Protein AF-A0A329R5A2-F1 (afdb_monomer_lite)

Radius of gyration: 13.92 Å; chains: 1; bounding box: 24×34×33 Å

Structure (mmCIF, N/CA/C/O backbone):
data_AF-A0A329R5A2-F1
#
_entry.id   AF-A0A329R5A2-F1
#
loop_
_atom_site.group_PDB
_atom_site.id
_atom_site.type_symbol
_atom_site.label_atom_id
_atom_site.label_alt_id
_atom_site.label_comp_id
_atom_site.label_asym_id
_atom_site.label_entity_id
_atom_site.label_seq_id
_atom_site.pdbx_PDB_ins_code
_atom_site.Cartn_x
_atom_site.Cartn_y
_atom_site.Cartn_z
_atom_site.occupancy
_atom_site.B_iso_or_equiv
_atom_site.auth_seq_id
_atom_site.auth_comp_id
_atom_site.auth_asym_id
_atom_site.auth_atom_id
_atom_site.pdbx_PDB_model_num
ATOM 1 N N . MET A 1 1 ? 0.911 -7.574 -10.948 1.00 67.56 1 MET A N 1
ATOM 2 C CA . MET A 1 1 ? -0.368 -6.836 -10.774 1.00 67.56 1 MET A CA 1
ATOM 3 C C . MET A 1 1 ? -0.062 -5.345 -10.698 1.00 67.56 1 MET A C 1
ATOM 5 O O . MET A 1 1 ? 0.968 -4.999 -10.126 1.00 67.56 1 MET A O 1
ATOM 9 N N . VAL A 1 2 ? -0.884 -4.482 -11.307 1.00 63.06 2 VAL A N 1
ATOM 10 C CA . VAL A 1 2 ? -0.638 -3.025 -11.364 1.00 63.06 2 VAL A CA 1
ATOM 11 C C . VAL A 1 2 ? -1.688 -2.298 -10.534 1.00 63.06 2 VAL A C 1
ATOM 13 O O . VAL A 1 2 ? -2.880 -2.467 -10.782 1.00 63.06 2 VAL A O 1
ATOM 16 N N . TYR A 1 3 ? -1.253 -1.479 -9.581 1.00 68.06 3 TYR A N 1
ATOM 17 C CA . TYR A 1 3 ? -2.126 -0.583 -8.826 1.00 68.06 3 TYR A CA 1
ATOM 18 C C . TYR A 1 3 ? -1.842 0.853 -9.235 1.00 68.06 3 TYR A C 1
ATOM 20 O O . TYR A 1 3 ? -0.700 1.306 -9.168 1.00 68.06 3 TYR A O 1
ATOM 28 N N . VAL A 1 4 ? -2.883 1.571 -9.646 1.00 65.69 4 VAL A N 1
ATOM 29 C CA . VAL A 1 4 ? -2.782 2.983 -10.017 1.00 65.69 4 VAL A CA 1
ATOM 30 C C . VAL A 1 4 ? -3.485 3.802 -8.949 1.00 65.69 4 VAL A C 1
ATOM 32 O O . VAL A 1 4 ? -4.664 3.590 -8.666 1.00 65.69 4 VAL A O 1
ATOM 35 N N . SER A 1 5 ? -2.763 4.735 -8.346 1.00 70.19 5 SER A N 1
ATOM 36 C CA . SER A 1 5 ? -3.306 5.631 -7.329 1.00 70.19 5 SER A CA 1
ATOM 37 C C . SER A 1 5 ? -2.808 7.055 -7.535 1.00 70.19 5 SER A C 1
ATOM 39 O O . SER A 1 5 ? -1.974 7.332 -8.389 1.00 70.19 5 SER A O 1
ATOM 41 N N . ASN A 1 6 ? -3.364 8.000 -6.784 1.00 73.12 6 ASN A N 1
ATOM 42 C CA . ASN A 1 6 ? -2.877 9.379 -6.728 1.00 73.12 6 ASN A CA 1
ATOM 43 C C . ASN A 1 6 ? -2.612 9.759 -5.266 1.00 73.12 6 ASN A C 1
ATOM 45 O O . ASN A 1 6 ? -3.032 10.815 -4.793 1.00 73.12 6 ASN A O 1
ATOM 49 N N . LEU A 1 7 ? -2.019 8.840 -4.507 1.00 75.38 7 LEU A N 1
ATOM 50 C CA . LEU A 1 7 ? -1.816 8.994 -3.073 1.00 75.38 7 LEU A CA 1
ATOM 51 C C . LEU A 1 7 ? -0.635 9.911 -2.781 1.00 75.38 7 LEU A C 1
ATOM 53 O O . LEU A 1 7 ? -0.724 10.642 -1.816 1.00 75.38 7 LEU A O 1
ATOM 57 N N . SER A 1 8 ? 0.373 9.995 -3.650 1.00 71.00 8 SER A N 1
ATOM 58 C CA . SER A 1 8 ? 1.512 10.926 -3.572 1.00 71.00 8 SER A CA 1
ATOM 59 C C . SER A 1 8 ? 1.142 12.399 -3.345 1.00 71.00 8 SER A C 1
ATOM 61 O O . SER A 1 8 ? 1.976 13.192 -2.908 1.00 71.00 8 SER A O 1
ATOM 63 N N . ARG A 1 9 ? -0.091 12.821 -3.661 1.00 79.56 9 ARG A N 1
ATOM 64 C CA . ARG A 1 9 ? -0.529 14.202 -3.427 1.00 79.56 9 ARG A CA 1
ATOM 65 C C . ARG A 1 9 ? -0.778 14.451 -1.934 1.00 79.56 9 ARG A C 1
ATOM 67 O O . ARG A 1 9 ? -1.617 13.766 -1.348 1.00 79.56 9 ARG A O 1
ATOM 74 N N . PRO A 1 10 ? -0.200 15.512 -1.336 1.00 80.62 10 PRO A N 1
ATOM 75 C CA . PRO A 1 10 ? -0.382 15.815 0.086 1.00 80.62 10 PRO A CA 1
ATOM 76 C C . PRO A 1 10 ? -1.848 15.963 0.519 1.00 80.62 10 PRO A C 1
ATOM 78 O O . PRO A 1 10 ? -2.207 15.597 1.637 1.00 80.62 10 PRO A O 1
ATOM 81 N N . SER A 1 11 ? -2.716 16.479 -0.357 1.00 81.69 11 SER A N 1
ATOM 82 C CA . SER A 1 11 ? -4.159 16.575 -0.106 1.00 81.69 11 SER A CA 1
ATOM 83 C C . SER A 1 11 ? -4.815 15.199 0.037 1.00 81.69 11 SER A C 1
ATOM 85 O O . SER A 1 11 ? -5.605 14.989 0.954 1.00 81.69 11 SER A O 1
ATOM 87 N N . ASN A 1 12 ? -4.446 14.250 -0.822 1.00 82.00 12 ASN A N 1
ATOM 88 C CA . ASN A 1 12 ? -4.986 12.893 -0.818 1.00 82.00 12 ASN A CA 1
ATOM 89 C C . ASN A 1 12 ? -4.437 12.089 0.367 1.00 82.00 12 ASN A C 1
ATOM 91 O O . ASN A 1 12 ? -5.212 11.432 1.060 1.00 82.00 12 ASN A O 1
ATOM 95 N N . LEU A 1 13 ? -3.145 12.234 0.683 1.00 82.38 13 LEU A N 1
ATOM 96 C CA . LEU A 1 13 ? -2.547 11.679 1.903 1.00 82.38 13 LEU A CA 1
ATOM 97 C C . LEU A 1 13 ? -3.282 12.135 3.162 1.00 82.38 13 LEU A C 1
ATOM 99 O O . LEU A 1 13 ? -3.582 11.312 4.020 1.00 82.38 13 LEU A O 1
ATOM 103 N N . LYS A 1 14 ? -3.609 13.429 3.282 1.00 84.50 14 LYS A N 1
ATOM 104 C CA . LYS A 1 14 ? -4.349 13.954 4.442 1.00 84.50 14 LYS A CA 1
ATOM 105 C C . LYS A 1 14 ? -5.746 13.347 4.562 1.00 84.50 14 LYS A C 1
ATOM 107 O O . LYS A 1 14 ? -6.165 13.018 5.670 1.00 84.50 14 LYS A O 1
ATOM 112 N N . LEU A 1 15 ? -6.458 13.184 3.445 1.00 85.25 15 LEU A N 1
ATOM 113 C CA . LEU A 1 15 ? -7.785 12.561 3.434 1.00 85.25 15 LEU A CA 1
ATOM 114 C C . LEU A 1 15 ? -7.722 11.095 3.875 1.00 85.25 15 LEU A C 1
ATOM 116 O O . LEU A 1 15 ? -8.510 10.671 4.716 1.00 85.25 15 LEU A O 1
ATOM 120 N N . VAL A 1 16 ? -6.748 10.346 3.362 1.00 82.75 16 VAL A N 1
ATOM 121 C CA . VAL A 1 16 ? -6.538 8.927 3.685 1.00 82.75 16 VAL A CA 1
ATOM 122 C C . VAL A 1 16 ? -6.080 8.762 5.132 1.00 82.75 16 VAL A C 1
ATOM 124 O O . VAL A 1 16 ? -6.631 7.943 5.863 1.00 82.75 16 VAL A O 1
ATOM 127 N N . ALA A 1 17 ? -5.143 9.593 5.589 1.00 85.62 17 ALA A N 1
ATOM 128 C CA . ALA A 1 17 ? -4.700 9.623 6.979 1.00 85.62 17 ALA A CA 1
ATOM 129 C C . ALA A 1 17 ? -5.873 9.873 7.940 1.00 85.62 17 ALA A C 1
ATOM 131 O O . ALA A 1 17 ? -6.010 9.176 8.944 1.00 85.62 17 ALA A O 1
ATOM 132 N N . LYS A 1 18 ? -6.768 10.811 7.595 1.00 86.69 18 LYS A N 1
ATOM 133 C CA . LYS A 1 18 ? -7.988 11.087 8.365 1.00 86.69 18 LYS A CA 1
ATOM 134 C C . LYS A 1 18 ? -8.961 9.905 8.353 1.00 86.69 18 LYS A C 1
ATOM 136 O O . LYS A 1 18 ? -9.490 9.564 9.408 1.00 86.69 18 LYS A O 1
ATOM 141 N N . LEU A 1 19 ? -9.183 9.287 7.192 1.00 84.44 19 LEU A N 1
ATOM 142 C CA . LEU A 1 19 ? -10.099 8.154 7.030 1.00 84.44 19 LEU A CA 1
ATOM 143 C C . LEU A 1 19 ? -9.679 6.957 7.892 1.00 84.44 19 LEU A C 1
ATOM 145 O O . LEU A 1 19 ? -10.496 6.408 8.625 1.00 84.44 19 LEU A O 1
ATOM 149 N N . TYR A 1 20 ? -8.397 6.598 7.845 1.00 83.19 20 TYR A N 1
ATOM 150 C CA . TYR A 1 20 ? -7.850 5.448 8.568 1.00 83.19 20 TYR A CA 1
ATOM 151 C C . TYR A 1 20 ? -7.332 5.790 9.970 1.00 83.19 20 TYR A C 1
ATOM 153 O O . TYR A 1 20 ? -6.799 4.919 10.652 1.00 83.19 20 TYR A O 1
ATOM 161 N N . LYS A 1 21 ? -7.480 7.047 10.416 1.00 86.88 21 LYS A N 1
ATOM 162 C CA . LYS A 1 21 ? -6.992 7.545 11.715 1.00 86.88 21 LYS A CA 1
ATOM 163 C C . LYS A 1 21 ? -5.504 7.236 11.960 1.00 86.88 21 LYS A C 1
ATOM 165 O O . LYS A 1 21 ? -5.094 6.940 13.079 1.00 86.88 21 LYS A O 1
ATOM 170 N N . ILE A 1 22 ? -4.688 7.316 10.912 1.00 85.12 22 ILE A N 1
ATOM 171 C CA . ILE A 1 22 ? -3.234 7.112 10.971 1.00 85.12 22 ILE A CA 1
ATOM 172 C C . ILE A 1 22 ? -2.507 8.450 10.855 1.00 85.12 22 ILE A C 1
ATOM 174 O O . ILE A 1 22 ? -3.013 9.398 10.257 1.00 85.12 22 ILE A O 1
ATOM 178 N N . SER A 1 23 ? -1.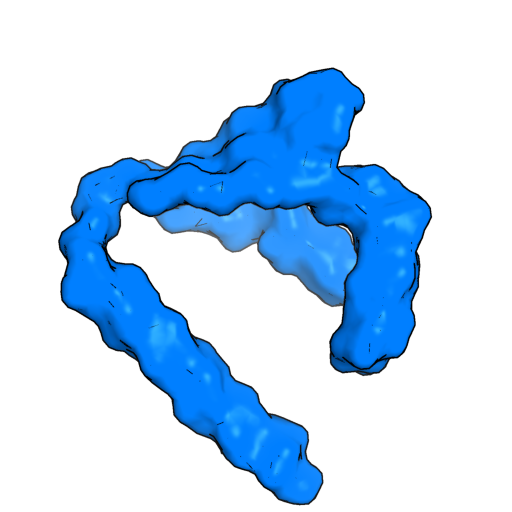300 8.549 11.416 1.00 85.56 23 SER A N 1
ATOM 179 C CA . SER A 1 23 ? -0.514 9.777 11.296 1.00 85.56 23 SER A CA 1
ATOM 180 C C . SER A 1 23 ? -0.013 9.974 9.864 1.00 85.56 23 SER A C 1
ATOM 182 O O . SER A 1 23 ? 0.431 9.032 9.203 1.00 85.56 23 SER A O 1
ATOM 184 N N . PHE A 1 24 ? -0.050 11.226 9.401 1.00 81.62 24 PHE A N 1
ATOM 185 C CA . PHE A 1 24 ? 0.414 11.608 8.066 1.00 81.62 24 PHE A CA 1
ATOM 186 C C . PHE A 1 24 ? 1.862 11.158 7.818 1.00 81.62 24 PHE A C 1
ATOM 188 O O . PHE A 1 24 ? 2.122 10.488 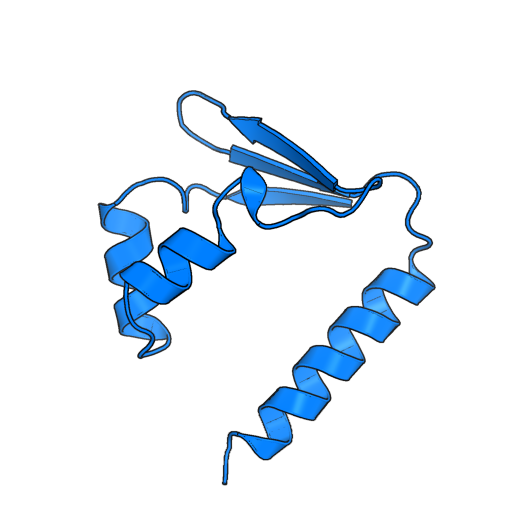6.828 1.00 81.62 24 PHE A O 1
ATOM 195 N N . ASN A 1 25 ? 2.771 11.411 8.766 1.00 83.44 25 ASN A N 1
ATOM 196 C CA . ASN A 1 25 ? 4.183 11.022 8.649 1.00 83.44 25 ASN A CA 1
ATOM 197 C C . ASN A 1 25 ? 4.376 9.502 8.543 1.00 83.44 25 ASN A C 1
ATOM 199 O O . ASN A 1 25 ? 5.280 9.035 7.853 1.00 83.44 25 ASN A O 1
ATOM 203 N N . LYS A 1 26 ? 3.538 8.708 9.227 1.00 81.31 26 LYS A N 1
ATOM 204 C CA . LYS A 1 26 ? 3.596 7.244 9.130 1.00 81.31 26 LYS A CA 1
ATOM 205 C C . LYS A 1 26 ? 3.149 6.794 7.742 1.00 81.31 26 LYS A C 1
ATOM 207 O O . LYS A 1 26 ? 3.826 5.976 7.128 1.00 81.31 26 LYS A O 1
ATOM 212 N N . LEU A 1 27 ? 2.048 7.352 7.240 1.00 79.88 27 LEU A N 1
ATOM 213 C CA . LEU A 1 27 ? 1.537 7.053 5.903 1.00 79.88 27 LEU A CA 1
ATOM 214 C C . LEU A 1 27 ? 2.53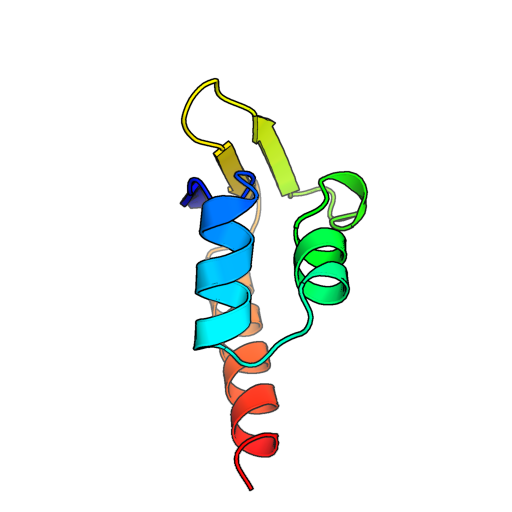5 7.455 4.805 1.00 79.88 27 LEU A C 1
ATOM 216 O O . LEU A 1 27 ? 2.815 6.658 3.917 1.00 79.88 27 LEU A O 1
ATOM 220 N N . GLU A 1 28 ? 3.111 8.651 4.901 1.00 80.25 28 GLU A N 1
ATOM 221 C CA . GLU A 1 28 ? 4.124 9.158 3.972 1.00 80.25 28 GLU A CA 1
ATOM 222 C C . GLU A 1 28 ? 5.362 8.253 3.938 1.00 80.25 28 GLU A C 1
ATOM 224 O O . GLU A 1 28 ? 5.810 7.855 2.863 1.00 80.25 28 GLU A O 1
ATOM 229 N N . LYS A 1 29 ? 5.856 7.823 5.108 1.00 80.75 29 LYS A N 1
ATOM 230 C CA . LYS A 1 29 ? 6.982 6.887 5.194 1.00 80.75 29 LYS A CA 1
ATOM 231 C C . LYS A 1 29 ? 6.685 5.554 4.506 1.00 80.75 29 LYS A C 1
ATOM 233 O O . LYS A 1 29 ? 7.545 5.051 3.798 1.00 80.75 29 LYS A O 1
ATOM 238 N N . HIS A 1 30 ? 5.490 4.989 4.691 1.00 74.38 30 HIS A N 1
ATOM 239 C CA . HIS A 1 30 ? 5.108 3.711 4.073 1.00 74.38 30 HIS A CA 1
ATOM 240 C C . HIS A 1 30 ? 4.876 3.798 2.557 1.00 74.38 30 HIS A C 1
ATOM 242 O O . HIS A 1 30 ? 4.982 2.784 1.865 1.00 74.38 30 HIS A O 1
ATOM 248 N N . LEU A 1 31 ? 4.535 4.983 2.049 1.00 74.19 31 LEU A N 1
ATOM 249 C CA . LEU A 1 31 ? 4.315 5.230 0.623 1.00 74.19 31 LEU A CA 1
ATOM 250 C C . LEU A 1 31 ? 5.582 5.669 -0.115 1.00 74.19 31 LEU A C 1
ATOM 252 O O . LEU A 1 31 ? 5.585 5.666 -1.345 1.00 74.19 31 LEU A O 1
ATOM 256 N N . SER A 1 32 ? 6.647 6.017 0.610 1.00 73.00 32 SER A N 1
ATOM 257 C CA . SER A 1 32 ? 7.929 6.367 0.007 1.00 73.00 32 SER A CA 1
ATOM 258 C C . SER A 1 32 ? 8.449 5.235 -0.882 1.00 73.00 32 SER A C 1
ATOM 260 O O . SER A 1 32 ? 8.402 4.059 -0.509 1.00 73.00 32 SER A O 1
ATOM 262 N N . SER A 1 33 ? 8.987 5.597 -2.048 1.00 67.19 33 SER A N 1
ATOM 263 C CA . SER A 1 33 ? 9.633 4.660 -2.972 1.00 67.19 33 SER A CA 1
ATOM 264 C C . SER A 1 33 ? 10.752 3.870 -2.298 1.00 67.19 33 SER A C 1
ATOM 266 O O . SER A 1 33 ? 10.910 2.688 -2.584 1.00 67.19 33 SER A O 1
ATOM 268 N N . ASP A 1 34 ? 11.460 4.495 -1.356 1.00 66.31 34 ASP A N 1
ATOM 269 C CA . ASP A 1 34 ? 12.587 3.897 -0.634 1.00 66.31 34 ASP A CA 1
ATOM 270 C C . ASP A 1 34 ? 12.160 2.916 0.468 1.00 66.31 34 ASP A C 1
ATOM 272 O O . ASP A 1 34 ? 12.980 2.158 0.980 1.00 66.31 34 ASP A O 1
ATOM 276 N N . TYR A 1 35 ? 10.882 2.914 0.867 1.00 66.19 35 TYR A N 1
ATOM 277 C CA . TYR A 1 35 ? 10.397 2.022 1.924 1.00 66.19 35 TYR A CA 1
ATOM 278 C C . TYR A 1 35 ? 10.183 0.588 1.429 1.00 66.19 35 TYR A C 1
ATOM 280 O O . TYR A 1 35 ? 10.310 -0.367 2.196 1.00 66.19 35 TYR A O 1
ATOM 288 N N . LYS A 1 36 ? 9.863 0.415 0.144 1.00 65.44 36 LYS A N 1
ATOM 289 C CA . LYS A 1 36 ? 9.636 -0.902 -0.451 1.00 65.44 36 LYS A CA 1
ATOM 290 C C . LYS A 1 36 ? 10.938 -1.420 -1.055 1.00 65.44 36 LYS A C 1
ATOM 292 O O . LYS A 1 36 ? 11.155 -1.326 -2.254 1.00 65.44 36 LYS A O 1
ATOM 297 N N . ALA A 1 37 ? 11.773 -2.013 -0.205 1.00 62.12 37 ALA A N 1
ATOM 298 C CA . ALA A 1 37 ? 13.001 -2.718 -0.588 1.00 62.12 37 ALA A CA 1
ATOM 299 C C . ALA A 1 37 ? 12.743 -4.084 -1.267 1.00 62.12 37 ALA A C 1
ATOM 301 O O . ALA A 1 37 ? 13.595 -4.969 -1.239 1.00 62.12 37 ALA A O 1
ATOM 302 N N . ASP A 1 38 ? 11.547 -4.289 -1.819 1.00 70.00 38 ASP A N 1
ATOM 303 C CA . ASP A 1 38 ? 11.166 -5.553 -2.433 1.00 70.00 38 ASP A CA 1
ATOM 304 C C . ASP A 1 38 ? 11.660 -5.580 -3.894 1.00 70.00 38 ASP A C 1
ATOM 306 O O . ASP A 1 38 ? 11.341 -4.661 -4.654 1.00 70.00 38 ASP A O 1
ATOM 310 N N . PRO A 1 39 ? 12.431 -6.601 -4.314 1.00 73.94 39 PRO A 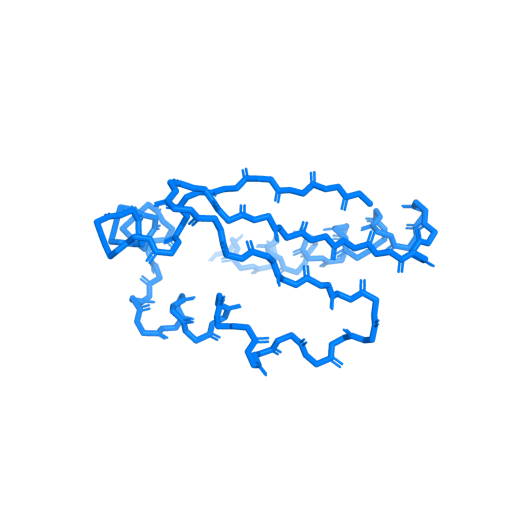N 1
ATOM 311 C CA . PRO A 1 39 ? 13.011 -6.666 -5.658 1.00 73.94 39 PRO A CA 1
ATOM 312 C C . PRO A 1 39 ? 11.961 -6.814 -6.772 1.00 73.94 39 PRO A C 1
ATOM 314 O O . PRO A 1 39 ? 12.260 -6.546 -7.937 1.00 73.94 39 PRO A O 1
ATOM 317 N N . HIS A 1 40 ? 10.735 -7.212 -6.428 1.00 75.50 40 HIS A N 1
ATOM 318 C CA . HIS A 1 40 ? 9.600 -7.351 -7.339 1.00 75.50 40 HIS A CA 1
ATOM 319 C C . HIS A 1 40 ? 8.753 -6.081 -7.422 1.00 75.50 40 HIS A C 1
ATOM 321 O O . HIS A 1 40 ? 7.851 -5.995 -8.260 1.00 75.50 40 HIS A O 1
ATOM 327 N N . TYR A 1 41 ? 9.018 -5.093 -6.569 1.00 77.94 41 TYR A N 1
ATOM 328 C CA . TYR A 1 41 ? 8.293 -3.837 -6.547 1.00 77.94 41 TYR A CA 1
ATOM 329 C C . TYR A 1 41 ? 8.971 -2.782 -7.424 1.00 77.94 41 TYR A C 1
ATOM 331 O O . TYR A 1 41 ? 10.145 -2.453 -7.259 1.00 77.94 41 TYR A O 1
ATOM 339 N N . ARG A 1 42 ? 8.196 -2.184 -8.330 1.00 78.31 42 ARG A N 1
ATOM 340 C CA . ARG A 1 42 ? 8.602 -1.018 -9.117 1.00 78.31 42 ARG A CA 1
ATOM 341 C C . ARG A 1 42 ? 7.621 0.126 -8.921 1.00 78.31 42 ARG A C 1
ATOM 343 O O . ARG A 1 42 ? 6.4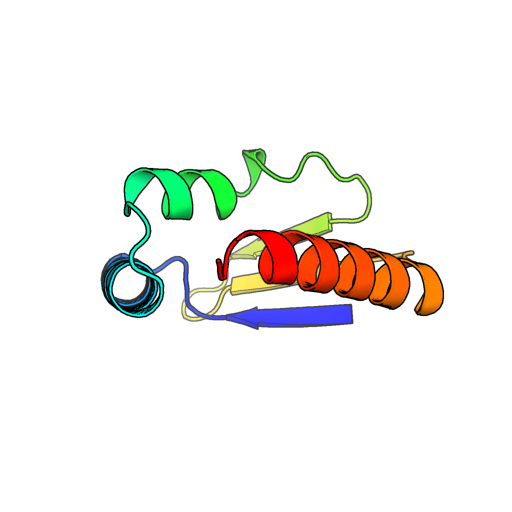03 -0.050 -8.985 1.00 78.31 42 ARG A O 1
ATOM 350 N N . PHE A 1 43 ? 8.167 1.316 -8.702 1.00 77.62 43 PHE A N 1
ATOM 351 C CA . PHE A 1 43 ? 7.403 2.549 -8.573 1.00 77.62 43 PHE A CA 1
ATOM 352 C C . PHE A 1 43 ? 7.593 3.428 -9.807 1.00 77.62 43 PHE A C 1
ATOM 354 O O . PHE A 1 43 ? 8.721 3.755 -10.171 1.00 77.62 43 PHE A O 1
ATOM 361 N N . TYR A 1 44 ? 6.486 3.857 -10.410 1.00 79.44 44 TYR A N 1
ATOM 362 C CA . TYR A 1 44 ? 6.484 4.809 -11.515 1.00 79.44 44 TYR A CA 1
ATOM 363 C C . TYR A 1 44 ? 5.699 6.056 -11.124 1.00 79.44 44 TYR A C 1
ATOM 365 O O . TYR A 1 44 ? 4.494 6.001 -10.869 1.00 79.44 44 TYR A O 1
ATOM 373 N N . LYS A 1 45 ? 6.378 7.203 -11.115 1.00 75.50 45 LYS A N 1
ATOM 374 C CA . LYS A 1 45 ? 5.761 8.500 -10.836 1.00 75.50 45 LYS A CA 1
ATOM 375 C C . LYS A 1 45 ? 5.284 9.142 -12.138 1.00 75.50 45 LYS A C 1
ATOM 377 O O . LYS A 1 45 ? 6.100 9.606 -12.927 1.00 75.50 45 LYS A O 1
ATOM 382 N N . GLY A 1 46 ? 3.975 9.179 -12.365 1.00 72.38 46 GLY A N 1
ATOM 383 C CA . GLY A 1 46 ? 3.372 9.976 -13.436 1.00 72.38 46 GLY A CA 1
ATOM 384 C C . GLY A 1 46 ? 2.986 11.382 -12.962 1.00 72.38 46 GLY A C 1
ATOM 385 O O . GLY A 1 46 ? 2.949 11.667 -11.765 1.00 72.38 46 GLY A O 1
ATOM 386 N N . ASN A 1 47 ? 2.654 12.273 -13.903 1.00 69.88 47 ASN A N 1
ATOM 387 C CA . ASN A 1 47 ? 2.283 13.668 -13.602 1.00 69.88 47 ASN A CA 1
ATOM 388 C C . ASN A 1 47 ? 0.997 13.807 -12.763 1.00 69.88 47 ASN A C 1
ATOM 390 O O . ASN A 1 47 ? 0.857 14.747 -11.980 1.00 69.88 47 ASN A O 1
ATOM 394 N N . HIS A 1 48 ? 0.047 12.883 -12.926 1.00 65.75 48 HIS A N 1
ATOM 395 C CA . HIS A 1 48 ? -1.257 12.928 -12.247 1.00 65.75 48 HIS A CA 1
ATOM 396 C C . HIS A 1 48 ? -1.588 11.667 -11.454 1.00 65.75 48 HIS A C 1
ATOM 398 O O . HIS A 1 48 ? -2.476 11.707 -10.606 1.00 65.75 48 HIS A O 1
ATOM 404 N N . MET A 1 49 ? -0.897 10.567 -11.735 1.00 75.00 49 MET A N 1
ATOM 405 C CA . MET A 1 49 ? -1.097 9.266 -11.118 1.00 75.00 49 MET A CA 1
ATOM 406 C C . MET A 1 49 ? 0.256 8.591 -10.960 1.00 75.00 49 MET A C 1
ATOM 408 O O . MET A 1 49 ? 1.140 8.735 -11.802 1.00 75.00 49 MET A O 1
ATOM 412 N N . GLU A 1 50 ? 0.399 7.846 -9.884 1.00 78.00 50 GLU A N 1
ATOM 413 C CA . GLU A 1 50 ? 1.517 6.952 -9.635 1.00 78.00 50 GLU A CA 1
ATOM 414 C C . GLU A 1 50 ? 1.068 5.515 -9.886 1.00 78.00 50 GLU A C 1
ATOM 416 O O . GLU A 1 50 ? -0.081 5.143 -9.629 1.00 78.00 50 GLU A O 1
ATOM 421 N N . SER A 1 51 ? 1.977 4.717 -10.431 1.00 74.38 51 SER A N 1
ATOM 422 C CA . SER A 1 51 ? 1.755 3.297 -10.667 1.00 74.38 51 SER A CA 1
ATOM 423 C C . SER A 1 51 ? 2.691 2.496 -9.779 1.00 74.38 51 SER A C 1
ATOM 425 O O . SER A 1 51 ? 3.913 2.643 -9.831 1.00 74.38 51 SER A O 1
ATOM 427 N N . HIS A 1 52 ? 2.089 1.646 -8.963 1.00 77.38 52 HIS A N 1
ATOM 428 C CA . HIS A 1 52 ? 2.753 0.693 -8.095 1.00 77.38 52 HIS A CA 1
ATOM 429 C C . HIS A 1 52 ? 2.647 -0.678 -8.758 1.00 77.38 52 HIS A C 1
ATOM 431 O O . HIS A 1 52 ? 1.562 -1.265 -8.835 1.00 77.38 52 HIS A O 1
ATOM 437 N N . LEU A 1 53 ? 3.767 -1.163 -9.283 1.00 75.38 53 LEU A N 1
ATOM 438 C CA . LEU A 1 53 ? 3.839 -2.399 -10.044 1.00 75.38 53 LEU A CA 1
ATOM 439 C C . LEU A 1 53 ? 4.526 -3.483 -9.214 1.00 75.38 53 LEU A C 1
ATOM 441 O O . LEU A 1 53 ? 5.596 -3.259 -8.657 1.00 75.38 53 LEU A O 1
ATOM 445 N N . TYR A 1 54 ? 3.908 -4.658 -9.167 1.00 74.31 54 TYR A N 1
ATOM 446 C CA . TYR A 1 54 ? 4.518 -5.869 -8.627 1.00 74.31 54 TYR A CA 1
ATOM 447 C C . TYR A 1 54 ? 4.723 -6.884 -9.757 1.00 74.31 54 TYR A C 1
ATOM 449 O O . TYR A 1 54 ? 3.737 -7.334 -10.362 1.00 74.31 54 TYR A O 1
ATOM 457 N N . GLU A 1 55 ? 5.980 -7.225 -10.047 1.00 75.88 55 GLU A N 1
ATOM 458 C CA . GLU A 1 55 ? 6.402 -8.099 -11.153 1.00 75.88 55 GLU A CA 1
ATOM 459 C C . GLU A 1 55 ? 7.027 -9.399 -10.646 1.00 75.88 55 GLU A C 1
ATOM 461 O O . GLU A 1 55 ? 7.899 -9.387 -9.789 1.00 75.88 55 GLU A O 1
ATOM 466 N N . GLY A 1 56 ? 6.625 -10.540 -11.208 1.00 72.94 56 GLY A N 1
ATOM 467 C CA . GLY A 1 56 ? 7.191 -11.842 -10.831 1.00 72.94 56 GLY A CA 1
ATOM 468 C C . GLY A 1 56 ? 6.636 -12.444 -9.535 1.00 72.94 56 GLY A C 1
ATOM 469 O O . GLY A 1 56 ? 7.090 -13.508 -9.137 1.00 72.94 56 GLY A O 1
ATOM 470 N N . ILE A 1 57 ? 5.633 -11.816 -8.913 1.00 71.38 57 ILE A N 1
ATOM 471 C CA . ILE A 1 57 ? 4.907 -12.399 -7.776 1.00 71.38 57 ILE A CA 1
ATOM 472 C C . ILE A 1 57 ? 3.872 -13.395 -8.306 1.00 71.38 57 ILE A C 1
ATOM 474 O O . ILE A 1 57 ? 3.061 -13.045 -9.173 1.00 71.38 57 ILE A O 1
ATOM 478 N N . GLN A 1 58 ? 3.878 -14.625 -7.786 1.00 74.75 58 GLN A N 1
ATOM 479 C CA . GLN A 1 58 ? 2.809 -15.576 -8.082 1.00 74.75 58 GLN A CA 1
ATOM 480 C C . GLN A 1 58 ? 1.487 -15.066 -7.490 1.00 74.75 58 GLN A C 1
ATOM 482 O O . GLN A 1 58 ? 1.474 -14.590 -6.356 1.00 74.75 58 GLN A O 1
ATOM 487 N N . PRO A 1 59 ? 0.353 -15.188 -8.203 1.00 69.56 59 PRO A N 1
ATOM 488 C CA . PRO A 1 59 ? -0.938 -14.734 -7.690 1.00 69.56 59 PRO A CA 1
ATOM 489 C C . PRO A 1 59 ? -1.262 -15.279 -6.291 1.00 69.56 59 PRO A C 1
ATOM 491 O O . PRO A 1 59 ? -1.757 -14.524 -5.464 1.00 69.56 59 PRO A O 1
ATOM 494 N N . GLY A 1 60 ? -0.918 -16.544 -6.011 1.00 73.75 60 GLY A N 1
ATOM 495 C CA . GLY A 1 60 ? -1.090 -17.156 -4.687 1.00 73.75 60 GLY A CA 1
ATOM 496 C C . GLY A 1 60 ? -0.341 -16.408 -3.584 1.00 73.75 60 GLY A C 1
ATOM 497 O O . GLY A 1 60 ? -0.946 -16.018 -2.598 1.00 73.75 60 GLY A O 1
ATOM 498 N N . GLU A 1 61 ? 0.928 -16.066 -3.811 1.00 71.88 61 GLU A N 1
ATOM 499 C CA . GLU A 1 61 ? 1.750 -15.337 -2.836 1.00 71.88 61 GLU A CA 1
ATOM 500 C C . GLU A 1 61 ? 1.197 -13.932 -2.527 1.00 71.88 61 GLU A C 1
ATOM 502 O O . GLU A 1 61 ? 1.297 -13.437 -1.402 1.00 71.88 61 GLU A O 1
ATOM 507 N N . PHE A 1 62 ? 0.582 -13.275 -3.517 1.00 72.88 62 PHE A N 1
ATOM 508 C CA . PHE A 1 62 ? -0.100 -12.001 -3.294 1.00 72.88 62 PHE A CA 1
ATOM 509 C C . PHE A 1 62 ? -1.330 -12.164 -2.388 1.00 72.88 62 PHE A C 1
ATOM 511 O O . PHE A 1 62 ? -1.496 -11.384 -1.448 1.00 72.88 62 PHE A O 1
ATOM 518 N N . TYR A 1 63 ? -2.180 -13.159 -2.659 1.00 76.81 63 TYR A N 1
ATOM 519 C CA . TYR A 1 63 ? -3.377 -13.410 -1.854 1.00 76.81 63 TYR A CA 1
ATOM 520 C C . TYR A 1 63 ? -3.030 -13.896 -0.446 1.00 76.81 63 TYR A C 1
ATOM 522 O O . TYR A 1 63 ? -3.643 -13.412 0.499 1.00 76.81 63 TYR A O 1
ATOM 530 N N . ASP A 1 64 ? -1.990 -14.712 -0.283 1.00 77.06 64 ASP A N 1
ATOM 531 C CA . ASP A 1 64 ? -1.491 -15.134 1.031 1.00 77.06 64 ASP A CA 1
ATOM 532 C C . ASP A 1 64 ? -0.983 -13.934 1.845 1.00 77.06 64 ASP A C 1
ATOM 534 O O . ASP A 1 64 ? -1.269 -13.801 3.037 1.00 77.06 64 ASP A O 1
ATOM 538 N N . LYS A 1 65 ? -0.247 -13.003 1.219 1.00 72.56 65 LYS A N 1
ATOM 539 C CA . LYS A 1 65 ? 0.182 -11.755 1.879 1.00 72.56 65 LYS A CA 1
ATOM 540 C C . LYS A 1 65 ? -1.014 -10.871 2.239 1.00 72.56 65 LYS A C 1
ATOM 542 O O . LYS A 1 65 ? -1.024 -10.279 3.318 1.00 72.56 65 LYS A O 1
ATOM 547 N N . LEU A 1 66 ? -2.010 -10.773 1.359 1.00 74.19 66 LEU A N 1
ATOM 548 C CA . LEU A 1 66 ? -3.240 -10.024 1.615 1.00 74.19 66 LEU A CA 1
ATOM 549 C C . LEU A 1 66 ? -4.004 -10.622 2.804 1.00 74.19 66 LEU A C 1
ATOM 551 O O . LEU A 1 66 ? -4.404 -9.883 3.702 1.00 74.19 66 LEU A O 1
ATOM 555 N N . GLU A 1 67 ? -4.170 -11.942 2.822 1.00 74.38 67 GLU A N 1
ATOM 556 C CA . GLU A 1 67 ? -4.840 -12.681 3.887 1.00 74.38 67 GLU A CA 1
ATOM 557 C C . GLU A 1 67 ? -4.125 -12.476 5.223 1.00 74.38 67 GLU A C 1
ATOM 559 O O . GLU A 1 67 ? -4.752 -12.007 6.169 1.00 74.38 67 GLU A O 1
ATOM 564 N N . ASN A 1 68 ? -2.801 -12.653 5.274 1.00 74.69 68 ASN A N 1
ATOM 565 C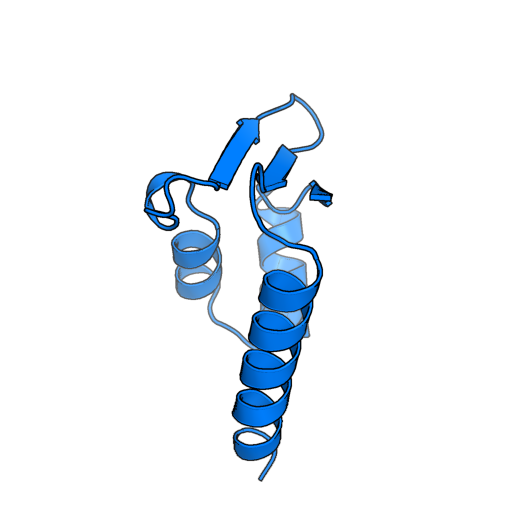 CA . ASN A 1 68 ? -2.000 -12.394 6.475 1.00 74.69 68 ASN A CA 1
ATOM 566 C C . ASN A 1 68 ? -2.156 -10.953 7.001 1.00 74.69 68 ASN A C 1
ATOM 568 O O . ASN A 1 68 ? -2.271 -10.726 8.209 1.00 74.69 68 ASN A O 1
ATOM 572 N N . VAL A 1 69 ? -2.184 -9.952 6.112 1.00 75.31 69 VAL A N 1
ATOM 573 C CA . VAL A 1 69 ? -2.411 -8.553 6.513 1.00 75.31 69 VAL A CA 1
ATOM 574 C C . VAL A 1 69 ? -3.825 -8.370 7.070 1.00 75.31 69 VAL A C 1
ATOM 576 O O . VAL A 1 69 ? -3.981 -7.752 8.127 1.00 75.31 69 VAL A O 1
ATOM 579 N N . LEU A 1 70 ? -4.848 -8.918 6.413 1.00 73.56 70 LEU A N 1
ATOM 580 C CA . LEU A 1 70 ? -6.242 -8.844 6.867 1.00 73.56 70 LEU A CA 1
ATOM 581 C C . LEU A 1 70 ? -6.449 -9.558 8.210 1.00 73.56 70 LEU A C 1
ATOM 583 O O . LEU A 1 70 ? -7.133 -9.030 9.089 1.00 73.56 70 LEU A O 1
ATOM 587 N N . GLU A 1 71 ? -5.831 -10.719 8.404 1.00 70.88 71 GLU A N 1
ATOM 588 C CA . GLU A 1 71 ? -5.858 -11.453 9.669 1.00 70.88 71 GLU A CA 1
ATOM 589 C C . GLU A 1 71 ? -5.148 -10.685 10.788 1.00 70.88 71 GLU A C 1
ATOM 591 O O . GLU A 1 71 ? -5.685 -10.565 11.892 1.00 70.88 71 GLU A O 1
ATOM 596 N N . SER A 1 72 ? -4.002 -10.060 10.501 1.00 65.44 72 SER A N 1
ATOM 597 C CA . SER A 1 72 ? -3.309 -9.217 11.483 1.00 65.44 72 SER A CA 1
ATOM 598 C C . SER A 1 72 ? -4.142 -7.995 11.900 1.00 65.44 72 SER A C 1
ATOM 600 O O . SER A 1 72 ? -4.144 -7.617 13.074 1.00 65.44 72 SER A O 1
ATOM 602 N N . GLN A 1 73 ? -4.922 -7.414 10.979 1.00 64.38 73 GLN A N 1
ATOM 603 C CA . GLN A 1 73 ? -5.823 -6.294 11.265 1.00 64.38 73 GLN A CA 1
ATOM 604 C C . GLN A 1 73 ? -7.088 -6.707 12.022 1.00 64.38 73 GLN A C 1
ATOM 606 O O . GLN A 1 73 ? -7.595 -5.905 12.807 1.00 64.38 73 GLN A O 1
ATOM 611 N N . LYS A 1 74 ? -7.573 -7.948 11.873 1.00 56.97 74 LYS A N 1
ATOM 612 C CA . LYS A 1 74 ? -8.653 -8.472 12.730 1.00 56.97 74 LYS A CA 1
ATOM 613 C C . LYS A 1 74 ? -8.262 -8.456 14.210 1.00 56.97 74 LYS A C 1
ATOM 615 O O . LYS A 1 74 ? -9.126 -8.245 15.051 1.00 56.97 74 LYS A O 1
ATOM 620 N N . SER A 1 75 ? -6.976 -8.608 14.537 1.00 51.53 75 SER A N 1
ATOM 621 C CA . SER A 1 75 ? -6.497 -8.453 15.921 1.00 51.53 75 SER A CA 1
ATOM 622 C C . SER A 1 75 ? -6.492 -6.998 16.419 1.00 51.53 75 SER A C 1
ATOM 624 O O . SER A 1 75 ? -6.589 -6.768 17.622 1.00 51.53 75 SER A O 1
ATOM 626 N N . ALA A 1 76 ? -6.408 -6.022 15.504 1.00 48.81 76 ALA A N 1
ATOM 627 C CA . ALA A 1 76 ? -6.388 -4.589 15.806 1.00 48.81 76 ALA A CA 1
ATOM 628 C C . ALA A 1 76 ? -7.796 -3.990 16.004 1.00 48.81 76 ALA A C 1
ATOM 630 O O . ALA A 1 76 ? -7.922 -2.886 16.530 1.00 48.81 76 ALA A O 1
ATOM 631 N N . TYR A 1 77 ? -8.843 -4.722 15.610 1.00 45.28 77 TYR A N 1
ATOM 632 C CA . TYR A 1 77 ? -10.237 -4.477 15.983 1.00 45.28 77 TYR A CA 1
ATOM 633 C C . TYR A 1 77 ? -10.591 -5.310 17.229 1.00 45.28 77 TYR A C 1
ATOM 635 O O . TYR A 1 77 ? -11.303 -6.312 17.150 1.00 45.28 77 TYR A O 1
ATOM 643 N N . LYS A 1 78 ? -10.072 -4.904 18.387 1.00 43.38 78 LYS A N 1
ATOM 644 C CA . LYS A 1 78 ? -10.565 -5.313 19.708 1.00 43.38 78 LYS A CA 1
ATOM 645 C C . LYS A 1 78 ? -10.824 -4.082 20.557 1.00 43.38 78 LYS A C 1
ATOM 647 O O . LYS A 1 78 ? -9.997 -3.147 20.482 1.00 43.38 78 LYS A O 1
#

Secondary structure (DSSP, 8-state):
-EEEE-TTSHHHHHHHHHHTT--HHHHHHHHSGGG---TTEEEEE-SS-EEEEE-S--HHHHHHHHHHHHHHHHHH--

Organism: NCBI:txid29920

Foldseek 3Di:
DKDKAQCPDLVNLVVVCVVVVHDSVVSCCCPDPVNPPDPQWDWDDDPRIIMIGGHPDDPVNVVVVVVVVVVVVVVVVD

pLDDT: mean 73.66, std 8.86, range [43.38, 86.88]

Sequence (78 aa):
MVYVSNLSRPSNLKLVAKLYKISFNKLEKHLSSDYKADPHYRFYKGNHMESHLYEGIQPGEFYDKLENVLESQKSAYK